Protein AF-A0A1G2XFY4-F1 (afdb_monomer)

Foldseek 3Di:
DFQKWKWKFKPPPFTKIKTWGGPPDPPIAIWIDHPVDGGPDDDFPDFDDDPDTDTHDDCVVVVADAQGKIWIKMFIAGPRDGPDIPPPPGTDIDGHHDPCNVVVVPPD

Solvent-accessible surface area (backbone atoms only — not comparable to full-atom values): 6360 Å² total; per-residue (Å²): 120,66,66,33,27,47,36,39,41,30,66,32,89,50,63,38,34,41,36,45,42,36,72,65,44,82,78,75,48,50,36,45,38,39,95,92,42,80,48,85,65,64,85,53,85,44,78,48,81,75,98,56,80,46,81,42,76,58,53,66,80,74,74,48,53,66,74,41,60,35,33,30,35,38,32,38,31,42,90,87,40,76,79,44,56,42,48,82,90,60,61,48,73,50,61,38,67,53,97,57,41,66,63,64,69,68,71,114

pLDDT: mean 84.5, std 12.78, range [52.03, 97.69]

Mean predicted aligned error: 6.51 Å

Sequence (108 aa):
MEKGKLVITFIQPQELQIHTSAFADKPLKFTIKNKDYKYEGKDFYSISFGKIMELSCAFAGLYFFTGIDVEFFIELVKDTETIQRMPLRTVFCFSVPSKDFERMMWQV

Structure (mmCIF, N/CA/C/O backbone):
data_AF-A0A1G2XFY4-F1
#
_entry.id   AF-A0A1G2XFY4-F1
#
loop_
_atom_site.group_PDB
_atom_site.id
_atom_site.type_symbol
_atom_site.label_atom_id
_atom_site.label_alt_id
_atom_site.label_comp_id
_atom_site.label_asym_id
_atom_site.label_entity_id
_atom_site.label_seq_id
_atom_site.pdbx_PDB_ins_code
_atom_site.Cartn_x
_atom_site.Cartn_y
_atom_sit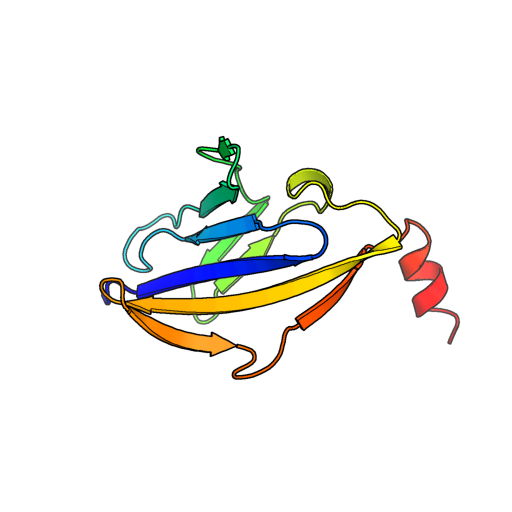e.Cartn_z
_atom_site.occupancy
_atom_site.B_iso_or_equiv
_atom_site.auth_seq_id
_atom_site.auth_comp_id
_atom_site.auth_asym_id
_atom_site.auth_atom_id
_atom_site.pdbx_PDB_model_num
ATOM 1 N N . MET A 1 1 ? -18.950 5.857 16.062 1.00 52.66 1 MET A N 1
ATOM 2 C CA . MET A 1 1 ? -18.253 5.428 14.830 1.00 52.66 1 MET A CA 1
ATOM 3 C C . MET A 1 1 ? -17.114 4.518 15.237 1.00 52.66 1 MET A C 1
ATOM 5 O O . MET A 1 1 ? -16.459 4.815 16.229 1.00 52.66 1 MET A O 1
ATOM 9 N N . GLU A 1 2 ? -16.948 3.386 14.561 1.00 62.44 2 GLU A N 1
ATOM 10 C CA . GLU A 1 2 ? -15.930 2.392 14.916 1.00 62.44 2 GLU A CA 1
ATOM 11 C C . GLU A 1 2 ? -14.517 2.990 14.854 1.00 62.44 2 GLU A C 1
ATOM 13 O O . GLU A 1 2 ? -14.195 3.735 13.928 1.00 62.44 2 GLU A O 1
ATOM 18 N N . LYS A 1 3 ? -13.658 2.637 15.819 1.00 78.25 3 LYS A N 1
ATOM 19 C CA . LYS A 1 3 ? -12.224 2.980 15.833 1.00 78.25 3 LYS A CA 1
ATOM 20 C C . LYS A 1 3 ? -11.426 2.090 14.867 1.00 78.25 3 LYS A C 1
ATOM 22 O O . LYS A 1 3 ? -10.394 1.527 15.221 1.00 78.25 3 LYS A O 1
ATOM 27 N N . GLY A 1 4 ? -11.955 1.914 13.660 1.00 89.19 4 GLY A N 1
ATOM 28 C CA . GLY A 1 4 ? -11.278 1.225 12.570 1.00 89.19 4 GLY A CA 1
ATOM 29 C C . GLY A 1 4 ? -10.313 2.165 11.855 1.00 89.19 4 GLY A C 1
ATOM 30 O O . GLY A 1 4 ? -10.556 3.372 11.791 1.00 89.19 4 GLY A O 1
ATOM 31 N N . LYS A 1 5 ? -9.232 1.617 11.313 1.00 91.94 5 LYS A N 1
ATOM 32 C CA . LYS A 1 5 ? -8.299 2.306 10.415 1.00 91.94 5 LYS A CA 1
ATOM 33 C C . LYS A 1 5 ? -7.787 1.339 9.356 1.00 91.94 5 LYS A C 1
ATOM 35 O O . LYS A 1 5 ? -7.827 0.125 9.563 1.00 91.94 5 LYS A O 1
ATOM 40 N N . LEU A 1 6 ? -7.257 1.870 8.261 1.00 93.62 6 LEU A N 1
ATOM 41 C CA . LEU A 1 6 ? -6.552 1.068 7.266 1.00 93.62 6 LEU A CA 1
ATOM 42 C C . LEU A 1 6 ? -5.043 1.199 7.438 1.00 93.62 6 LEU A C 1
ATOM 44 O O . LEU A 1 6 ? -4.513 2.252 7.810 1.00 93.62 6 LEU A O 1
ATOM 48 N N . VAL A 1 7 ? -4.357 0.103 7.153 1.00 94.62 7 VAL A N 1
ATOM 49 C CA . VAL A 1 7 ? -2.906 0.050 7.037 1.00 94.62 7 VAL A CA 1
ATOM 50 C C . VAL A 1 7 ? -2.578 -0.581 5.694 1.00 94.62 7 VAL A C 1
ATOM 52 O O . VAL A 1 7 ? -3.021 -1.686 5.404 1.00 94.62 7 VAL A O 1
ATOM 55 N N . ILE A 1 8 ? -1.834 0.130 4.854 1.00 95.38 8 ILE A N 1
ATOM 56 C CA . ILE A 1 8 ? -1.303 -0.409 3.600 1.00 95.38 8 ILE A CA 1
ATOM 57 C C . ILE A 1 8 ? 0.159 -0.738 3.854 1.00 9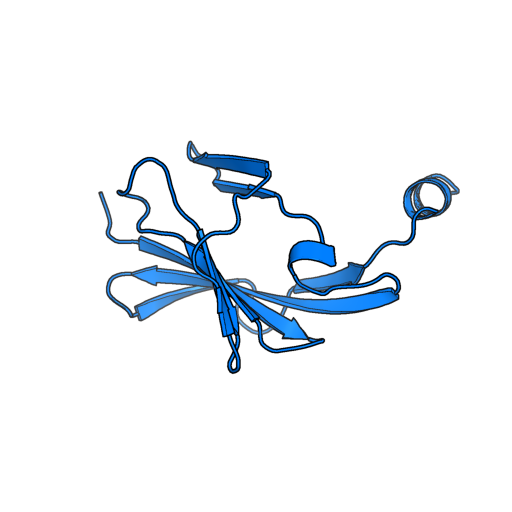5.38 8 ILE A C 1
ATOM 59 O O . ILE A 1 8 ? 0.926 0.163 4.189 1.00 95.38 8 ILE A O 1
ATOM 63 N N . THR A 1 9 ? 0.535 -2.000 3.695 1.00 95.75 9 THR A N 1
ATOM 64 C CA . THR A 1 9 ? 1.901 -2.476 3.922 1.00 95.75 9 THR A CA 1
ATOM 65 C C . THR A 1 9 ? 2.514 -2.890 2.598 1.00 95.75 9 THR A C 1
ATOM 67 O O . THR A 1 9 ? 2.065 -3.852 1.976 1.00 95.75 9 THR A O 1
ATOM 70 N N . PHE A 1 10 ? 3.554 -2.172 2.192 1.00 95.38 10 PHE A N 1
ATOM 71 C CA . PHE A 1 10 ? 4.433 -2.525 1.087 1.00 95.38 10 PHE A CA 1
ATOM 72 C C . PHE A 1 10 ? 5.570 -3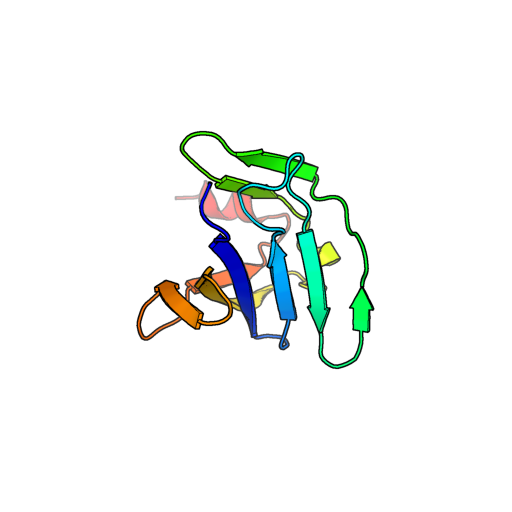.392 1.625 1.00 95.38 10 PHE A C 1
ATOM 74 O O . PHE A 1 10 ? 6.150 -3.069 2.664 1.00 95.38 10 PHE A O 1
ATOM 81 N N . ILE A 1 11 ? 5.867 -4.490 0.935 1.00 95.00 11 ILE A N 1
ATOM 82 C CA . ILE A 1 11 ? 6.934 -5.436 1.301 1.00 95.00 11 ILE A CA 1
ATOM 83 C C . ILE A 1 11 ? 8.085 -5.450 0.288 1.00 95.00 11 ILE A C 1
ATOM 85 O O . ILE A 1 11 ? 9.193 -5.846 0.638 1.00 95.00 11 ILE A O 1
ATOM 89 N N . GLN A 1 12 ? 7.833 -4.994 -0.942 1.00 92.88 12 GLN A N 1
ATOM 90 C CA . GLN A 1 12 ? 8.823 -4.796 -2.004 1.00 92.88 12 GLN A CA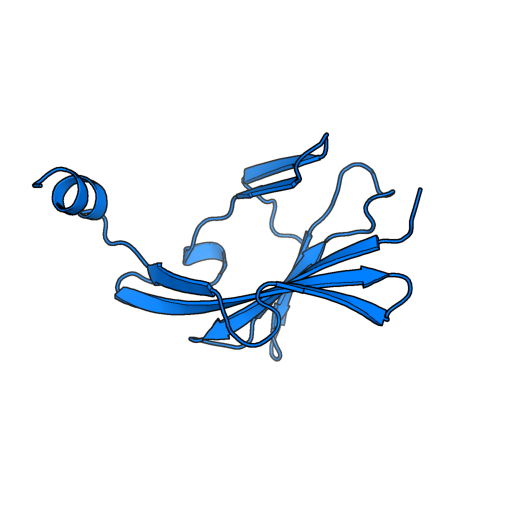 1
ATOM 91 C C . GLN A 1 12 ? 8.598 -3.417 -2.642 1.00 92.88 12 GLN A C 1
ATOM 93 O O . GLN A 1 12 ? 7.440 -3.012 -2.791 1.00 92.88 12 GLN A O 1
ATOM 98 N N . PRO A 1 13 ? 9.661 -2.675 -3.003 1.00 90.38 13 PRO A N 1
ATOM 99 C CA . PRO A 1 13 ? 11.089 -3.007 -2.860 1.00 90.38 13 PRO A CA 1
ATOM 100 C C . PRO A 1 13 ? 11.637 -2.821 -1.432 1.00 90.38 13 PRO A C 1
ATOM 102 O O . PRO A 1 13 ? 12.769 -3.193 -1.141 1.00 90.38 13 PRO A O 1
ATOM 105 N N . GLN A 1 14 ? 10.861 -2.198 -0.547 1.00 88.69 14 GLN A N 1
ATOM 106 C CA . GLN A 1 14 ? 11.241 -1.924 0.834 1.00 88.69 14 GLN A CA 1
ATOM 107 C C . GLN A 1 14 ? 10.010 -1.975 1.735 1.00 88.69 14 GLN A C 1
ATOM 109 O O . GLN A 1 14 ? 8.892 -1.720 1.282 1.00 88.69 14 GLN A O 1
ATOM 114 N N . GLU A 1 15 ? 10.224 -2.262 3.017 1.00 91.38 15 GLU A N 1
ATOM 115 C CA . GLU A 1 15 ? 9.145 -2.274 3.998 1.00 91.38 15 GLU A CA 1
ATOM 116 C C . GLU A 1 15 ? 8.677 -0.841 4.287 1.00 91.38 15 GLU A C 1
ATOM 118 O O . GLU A 1 15 ? 9.408 -0.023 4.845 1.00 91.38 15 GLU A O 1
ATOM 123 N N . LEU A 1 16 ? 7.444 -0.532 3.896 1.00 91.69 16 LEU A N 1
ATOM 124 C CA . LEU A 1 16 ? 6.828 0.780 4.074 1.00 91.69 16 LEU A CA 1
ATOM 125 C C . LEU A 1 16 ? 5.371 0.586 4.474 1.00 91.69 16 LEU A C 1
ATOM 127 O O . LEU A 1 16 ? 4.673 -0.250 3.907 1.00 91.69 16 LEU A O 1
ATOM 131 N N . GLN A 1 17 ? 4.880 1.387 5.411 1.00 93.50 17 GLN A N 1
ATOM 132 C CA . GLN A 1 17 ? 3.487 1.340 5.833 1.00 93.50 17 GLN A CA 1
ATOM 133 C C . GLN A 1 17 ? 2.821 2.702 5.720 1.00 93.50 17 GLN A C 1
ATOM 135 O O . GLN A 1 17 ? 3.334 3.698 6.226 1.00 93.50 17 GLN A O 1
ATOM 140 N N . ILE A 1 18 ? 1.628 2.732 5.139 1.00 92.19 18 ILE A N 1
ATOM 141 C CA . ILE A 1 18 ? 0.730 3.883 5.184 1.00 92.19 18 ILE A CA 1
ATOM 142 C C . IL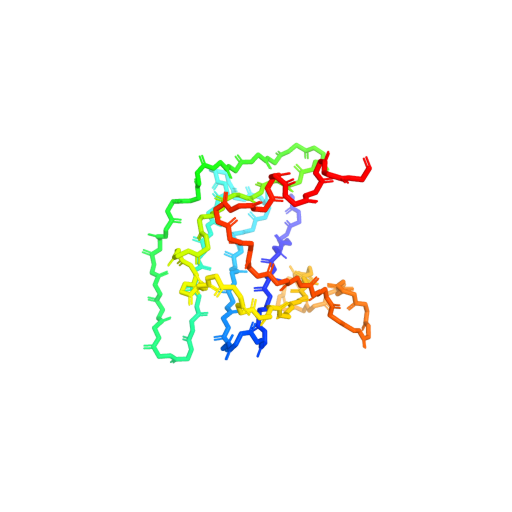E A 1 18 ? -0.355 3.581 6.212 1.00 92.19 18 ILE A C 1
ATOM 144 O O . ILE A 1 18 ? -1.097 2.617 6.064 1.00 92.19 18 ILE A O 1
ATOM 148 N N . HIS A 1 19 ? -0.464 4.412 7.243 1.00 91.62 19 HIS A N 1
ATOM 149 C CA . HIS A 1 19 ? -1.486 4.306 8.285 1.00 91.62 19 HIS A CA 1
ATOM 150 C C . HIS A 1 19 ? -2.498 5.425 8.119 1.00 91.62 19 HIS A C 1
ATOM 152 O O . HIS A 1 19 ? -2.098 6.589 8.062 1.00 91.62 19 HIS A O 1
ATOM 158 N N . THR A 1 20 ? -3.785 5.098 8.139 1.00 89.81 20 THR A N 1
ATOM 159 C CA . THR A 1 20 ? -4.844 6.106 8.273 1.00 89.81 20 THR A CA 1
ATOM 160 C C . THR A 1 20 ? -5.068 6.454 9.747 1.00 89.81 20 THR A C 1
ATOM 162 O O . THR A 1 20 ? -4.811 5.641 10.643 1.00 89.81 20 THR A O 1
ATOM 165 N N . SER A 1 21 ? -5.592 7.649 10.018 1.00 88.44 21 SER A N 1
ATOM 166 C CA . SER A 1 21 ? -6.285 7.950 11.274 1.00 88.44 21 SER A CA 1
ATOM 167 C C . SER A 1 21 ? -7.519 7.055 11.421 1.00 88.44 21 SER A C 1
ATOM 169 O O . SER A 1 21 ? -7.876 6.316 10.492 1.00 88.44 21 SER A O 1
ATOM 171 N N . ALA A 1 22 ? -8.187 7.101 12.575 1.00 88.62 22 ALA A N 1
ATOM 172 C CA . ALA A 1 22 ? -9.430 6.359 12.719 1.00 88.62 22 ALA A CA 1
ATOM 173 C C . ALA A 1 22 ? -10.475 6.903 11.734 1.00 88.62 22 ALA A C 1
ATOM 175 O O . ALA A 1 22 ? -10.509 8.100 11.453 1.00 88.62 22 ALA A O 1
ATOM 176 N N . PHE A 1 23 ? -11.368 6.047 11.241 1.00 86.00 23 PHE A N 1
ATOM 177 C CA . PHE A 1 23 ? -12.449 6.448 10.332 1.00 86.00 23 PHE A CA 1
ATOM 178 C C . PHE A 1 23 ? -13.415 7.480 10.926 1.00 86.00 23 PHE A C 1
ATOM 180 O O . PHE A 1 23 ? -14.103 8.190 10.190 1.00 86.00 23 PHE A O 1
ATOM 187 N N . ALA A 1 24 ? -13.469 7.548 12.257 1.00 84.25 24 ALA A N 1
ATOM 188 C CA . ALA A 1 24 ? -14.207 8.560 12.999 1.00 84.25 24 ALA A CA 1
ATOM 189 C C . ALA A 1 24 ? -13.525 9.942 12.971 1.00 84.25 24 ALA A C 1
ATOM 191 O O . ALA A 1 24 ? -14.204 10.950 13.161 1.00 84.25 24 ALA A O 1
ATOM 192 N N . ASP A 1 25 ? -12.213 10.001 12.724 1.00 83.25 25 ASP A N 1
ATOM 193 C CA . ASP A 1 25 ? -11.445 11.243 12.708 1.00 83.25 25 ASP A CA 1
ATOM 194 C C . ASP A 1 25 ? -11.678 11.967 11.375 1.00 83.25 25 ASP A C 1
ATOM 196 O O . ASP A 1 25 ? -11.406 11.438 10.293 1.00 83.25 25 ASP A O 1
ATOM 200 N N . LYS A 1 26 ? -12.208 13.191 11.442 1.00 81.31 26 LYS A N 1
ATOM 201 C CA . LYS A 1 26 ? -12.487 14.032 10.272 1.00 81.31 26 LYS A CA 1
ATOM 202 C C . LYS A 1 26 ? -11.731 15.368 10.405 1.00 81.31 26 LYS A C 1
ATOM 204 O O . LYS A 1 26 ? -11.902 16.035 11.424 1.00 81.31 26 LYS A O 1
ATOM 209 N N . PRO A 1 27 ? -10.932 15.784 9.401 1.00 80.25 27 PRO A N 1
ATOM 210 C CA . PRO A 1 27 ? -10.596 15.041 8.184 1.00 80.25 27 PRO A CA 1
ATOM 211 C C . PRO A 1 27 ? -9.729 13.810 8.488 1.00 80.25 27 PRO A C 1
ATOM 213 O O . PRO A 1 27 ? -8.994 13.789 9.476 1.00 80.25 27 PRO A O 1
ATOM 216 N N . LEU A 1 28 ? -9.809 12.799 7.618 1.00 82.44 28 LEU A N 1
ATOM 217 C CA . LEU A 1 28 ? -8.904 11.655 7.688 1.00 82.44 28 LEU A CA 1
ATOM 218 C C . LEU A 1 28 ? -7.467 12.126 7.463 1.00 82.44 28 LEU A C 1
ATOM 220 O O . LEU A 1 28 ? -7.201 12.927 6.568 1.00 82.44 28 LEU A O 1
ATOM 224 N N . LYS A 1 29 ? -6.544 11.594 8.258 1.00 84.00 29 LYS A N 1
ATOM 225 C CA . LYS A 1 29 ? -5.107 11.848 8.139 1.00 84.00 29 LYS A CA 1
ATOM 226 C C . LYS A 1 29 ? -4.388 10.562 7.790 1.00 84.00 29 LYS A C 1
ATOM 228 O O . LYS A 1 29 ? -4.859 9.476 8.115 1.00 84.00 29 LYS A O 1
ATOM 233 N N . PHE A 1 30 ? -3.224 10.687 7.172 1.00 84.56 30 PHE A N 1
ATOM 234 C CA . PHE A 1 30 ? -2.401 9.546 6.811 1.00 84.56 30 PHE A CA 1
ATOM 235 C C . PHE A 1 30 ? -0.960 9.797 7.238 1.00 84.56 30 PHE A C 1
ATOM 237 O O . PHE A 1 30 ? -0.472 10.926 7.220 1.00 84.56 30 PHE A O 1
ATOM 244 N N . THR A 1 31 ? -0.280 8.734 7.644 1.00 86.19 31 THR A N 1
ATOM 245 C CA . THR A 1 31 ? 1.126 8.781 8.050 1.00 86.19 31 THR A CA 1
ATOM 246 C C . THR A 1 31 ? 1.885 7.664 7.367 1.00 86.19 31 THR A C 1
ATOM 248 O O . THR A 1 31 ? 1.369 6.556 7.235 1.00 86.19 31 THR A O 1
ATOM 251 N N . ILE A 1 32 ? 3.105 7.963 6.933 1.00 87.12 32 ILE A N 1
ATOM 252 C CA . ILE A 1 32 ? 3.985 6.989 6.298 1.00 87.12 32 ILE A CA 1
ATOM 253 C C . ILE A 1 32 ? 5.053 6.600 7.318 1.00 87.12 32 ILE A C 1
ATOM 255 O O . ILE A 1 32 ? 5.695 7.460 7.924 1.00 87.12 32 ILE A O 1
ATOM 259 N N . LYS A 1 33 ? 5.228 5.300 7.526 1.00 87.50 33 LYS A N 1
ATOM 260 C CA . LYS A 1 33 ? 6.219 4.732 8.437 1.00 87.50 33 LYS A CA 1
ATOM 261 C C . LYS A 1 33 ? 7.141 3.789 7.676 1.00 87.50 33 LYS A C 1
ATOM 263 O O . LYS A 1 33 ? 6.667 2.943 6.926 1.00 87.50 33 LYS A O 1
ATOM 268 N N . ASN A 1 34 ? 8.438 3.921 7.911 1.00 82.81 34 ASN A N 1
ATOM 269 C CA . ASN A 1 34 ? 9.480 2.965 7.540 1.00 82.81 34 ASN A CA 1
ATOM 270 C C . ASN A 1 34 ? 10.331 2.682 8.801 1.00 82.81 34 ASN A C 1
ATOM 272 O O . ASN A 1 34 ? 10.272 3.462 9.756 1.00 82.81 34 ASN A O 1
ATOM 276 N N . LYS A 1 35 ? 11.116 1.599 8.820 1.00 72.69 35 LYS A N 1
ATOM 277 C CA . LYS A 1 35 ? 12.058 1.246 9.899 1.00 72.69 35 LYS A CA 1
ATOM 278 C C . LYS A 1 35 ? 13.001 2.395 10.262 1.00 72.69 35 LYS A C 1
ATOM 280 O O . LYS A 1 35 ? 13.250 2.610 11.443 1.00 72.69 35 LYS A O 1
ATOM 285 N N . ASP A 1 36 ? 13.442 3.160 9.267 1.00 67.12 36 ASP A N 1
ATOM 286 C CA . ASP A 1 36 ? 14.443 4.218 9.456 1.00 67.12 36 ASP A CA 1
ATOM 287 C C . ASP A 1 36 ? 13.836 5.619 9.639 1.00 67.12 36 ASP A C 1
ATOM 289 O O . ASP A 1 36 ? 14.502 6.533 10.123 1.00 67.12 36 ASP A O 1
ATOM 293 N N . TYR A 1 37 ? 12.561 5.810 9.275 1.00 60.91 37 TYR A N 1
ATOM 294 C CA . TYR A 1 37 ? 11.910 7.122 9.279 1.00 60.91 37 TYR A CA 1
ATOM 295 C C . TYR A 1 37 ? 10.425 7.024 9.640 1.00 60.91 37 TYR A C 1
ATOM 297 O O . TYR A 1 37 ? 9.621 6.406 8.937 1.00 60.91 37 TYR A O 1
ATOM 305 N N . LYS A 1 38 ? 10.026 7.731 10.701 1.00 59.56 38 LYS A N 1
ATOM 306 C CA . LYS A 1 38 ? 8.624 8.080 10.954 1.00 59.56 38 LYS A CA 1
ATOM 307 C C . LYS A 1 38 ? 8.374 9.454 10.332 1.00 59.56 38 LYS A C 1
ATOM 309 O O . LYS A 1 38 ? 8.692 10.471 10.940 1.00 59.56 38 LYS A O 1
ATOM 314 N N . TYR A 1 39 ? 7.858 9.485 9.105 1.00 59.69 39 TYR A N 1
ATOM 315 C CA . TYR A 1 39 ? 7.566 10.742 8.419 1.00 59.69 39 TYR A CA 1
ATOM 316 C C . TYR A 1 39 ? 6.159 11.216 8.807 1.00 59.69 39 TYR A C 1
ATOM 318 O O . TYR A 1 39 ? 5.147 10.623 8.419 1.00 59.69 39 TYR A O 1
ATOM 326 N N . GLU A 1 40 ? 6.087 12.265 9.627 1.00 52.03 40 GLU A N 1
ATOM 327 C CA . GLU A 1 40 ? 4.822 12.860 10.054 1.00 52.03 40 GLU A CA 1
ATOM 328 C C . GLU A 1 40 ? 4.313 13.834 8.985 1.00 52.03 40 GLU A C 1
ATOM 330 O O . GLU A 1 40 ? 4.781 14.959 8.875 1.00 52.03 40 GLU A O 1
ATOM 335 N N . GLY A 1 41 ? 3.338 13.372 8.195 1.00 54.25 41 GLY A N 1
ATOM 336 C CA . GLY A 1 41 ? 2.522 14.219 7.324 1.00 54.25 41 GLY A CA 1
ATOM 337 C C . GLY A 1 41 ? 3.083 14.409 5.918 1.00 54.25 41 GLY A C 1
ATOM 338 O O . GLY A 1 41 ? 3.743 15.400 5.627 1.00 54.25 41 GLY A O 1
ATOM 339 N N . LYS A 1 42 ? 2.748 13.488 5.007 1.00 55.22 42 LYS A N 1
ATOM 340 C CA . LYS A 1 42 ? 2.568 13.867 3.601 1.00 55.22 42 LYS A CA 1
ATOM 341 C C . LYS A 1 42 ? 1.089 14.095 3.368 1.00 55.22 42 LYS A C 1
ATOM 343 O O . LYS A 1 42 ? 0.278 13.225 3.689 1.00 55.22 42 LYS A O 1
ATOM 348 N N . ASP A 1 43 ? 0.772 15.234 2.775 1.00 54.69 43 ASP A N 1
ATOM 349 C CA . ASP A 1 43 ? -0.554 15.474 2.237 1.00 54.69 43 ASP A CA 1
ATOM 350 C C . ASP A 1 43 ? -0.731 14.571 1.016 1.00 54.69 43 ASP A C 1
ATOM 352 O O . ASP A 1 43 ? 0.019 14.640 0.038 1.00 54.69 43 ASP A O 1
ATOM 356 N N . PHE A 1 44 ? -1.694 13.659 1.101 1.00 63.50 44 PHE A N 1
ATOM 357 C CA . PHE A 1 44 ? -2.169 12.948 -0.076 1.00 63.50 44 PHE A CA 1
ATOM 358 C C . PHE A 1 44 ? -2.917 13.946 -0.954 1.00 63.50 44 PHE A C 1
ATOM 360 O O . PHE A 1 44 ? -3.641 14.801 -0.444 1.00 63.50 44 PHE A O 1
ATOM 367 N N . TYR A 1 45 ? -2.749 13.835 -2.273 1.00 57.94 45 TYR A N 1
ATOM 368 C CA . TYR A 1 45 ? -3.324 14.793 -3.222 1.00 57.94 45 TYR A CA 1
ATOM 369 C C . TYR A 1 45 ? -4.852 14.856 -3.124 1.00 57.94 45 TYR A C 1
ATOM 371 O O . TYR A 1 45 ? -5.447 15.910 -3.334 1.00 57.94 45 TYR A O 1
ATOM 379 N N . SER A 1 46 ? -5.485 13.732 -2.784 1.00 59.31 46 SER A N 1
ATOM 380 C CA . SER A 1 46 ? -6.910 13.654 -2.496 1.00 59.31 46 SER A CA 1
ATOM 381 C C . SER A 1 46 ? -7.203 12.538 -1.493 1.00 59.31 46 SER A C 1
ATOM 383 O O . SER A 1 46 ? -6.602 11.460 -1.536 1.00 59.31 46 SER A O 1
ATOM 385 N N . ILE A 1 47 ? -8.133 12.824 -0.579 1.00 60.09 47 ILE A N 1
ATOM 386 C CA . ILE A 1 47 ? -8.717 11.868 0.361 1.00 60.09 47 ILE A CA 1
ATOM 387 C C . ILE A 1 47 ? -10.231 12.092 0.348 1.00 60.09 47 ILE A C 1
ATOM 389 O O . ILE A 1 47 ? -10.703 13.160 0.740 1.00 60.09 47 ILE A O 1
ATOM 393 N N . SER A 1 48 ? -10.994 11.080 -0.064 1.00 60.50 48 SER A N 1
ATOM 394 C CA . SER A 1 48 ? -12.459 11.068 0.026 1.00 60.50 48 SER A CA 1
ATOM 395 C C . SER A 1 48 ? -12.905 9.877 0.864 1.00 60.50 48 SER A C 1
ATOM 397 O O . SER A 1 48 ?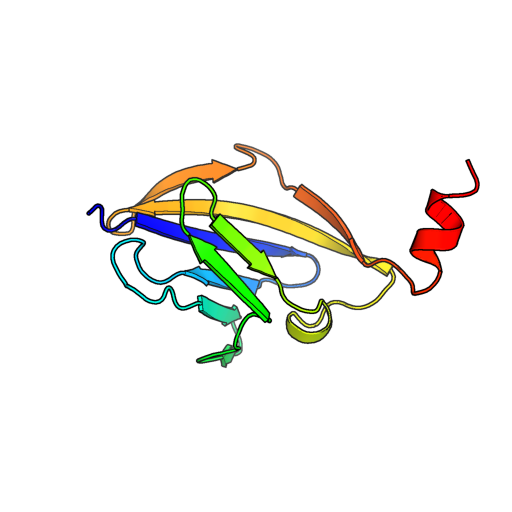 -12.382 8.775 0.712 1.00 60.50 48 SER A O 1
ATOM 399 N N . PHE A 1 49 ? -13.845 10.098 1.785 1.00 65.19 49 PHE A N 1
ATOM 400 C CA . PHE A 1 49 ? -14.406 9.037 2.622 1.00 65.19 49 PHE A CA 1
ATOM 401 C C . PHE A 1 49 ? -15.920 9.198 2.739 1.00 65.19 49 PHE A C 1
ATOM 403 O O . PHE A 1 49 ? -16.420 9.873 3.651 1.00 65.19 49 PHE A O 1
ATOM 410 N N . GLY A 1 50 ? -16.607 8.594 1.764 1.00 67.50 50 GLY A N 1
ATOM 411 C CA . GLY A 1 50 ? -18.056 8.392 1.706 1.00 67.50 50 GLY A CA 1
ATOM 412 C C . GLY A 1 50 ? -18.388 6.904 1.859 1.00 67.50 50 GLY A C 1
ATOM 413 O O . GLY A 1 50 ? -18.135 6.323 2.907 1.00 67.50 50 GLY A O 1
ATOM 414 N N . LYS A 1 51 ? -18.923 6.267 0.807 1.00 71.75 51 LYS A N 1
ATOM 415 C CA . LYS A 1 51 ? -19.049 4.792 0.749 1.00 71.75 51 LYS A CA 1
ATOM 416 C C . LYS A 1 51 ? -17.728 4.087 0.418 1.00 71.75 51 LYS A C 1
ATOM 418 O O . LYS A 1 51 ? -17.567 2.917 0.739 1.00 71.75 51 LYS A O 1
ATOM 423 N N . ILE A 1 52 ? -16.815 4.794 -0.245 1.00 79.44 52 ILE A N 1
ATOM 424 C CA . ILE A 1 52 ? -15.513 4.302 -0.696 1.00 79.44 52 ILE A CA 1
ATOM 425 C C . ILE A 1 52 ? -14.450 5.224 -0.098 1.00 79.44 52 ILE A C 1
ATOM 427 O O . ILE A 1 52 ? -14.679 6.432 0.025 1.00 79.44 52 ILE A O 1
ATOM 431 N N . MET A 1 53 ? -13.325 4.639 0.316 1.00 80.12 53 MET A N 1
ATOM 432 C CA . MET A 1 53 ? -12.129 5.393 0.673 1.00 80.12 53 MET A CA 1
ATOM 433 C C . MET A 1 53 ? -11.220 5.490 -0.547 1.00 80.12 53 MET A C 1
ATOM 435 O O . MET A 1 53 ? -10.838 4.465 -1.107 1.00 80.12 53 MET A O 1
ATOM 439 N N . GLU A 1 54 ? -10.843 6.709 -0.912 1.00 83.44 54 GLU A N 1
ATOM 440 C CA . GLU A 1 54 ? -9.907 6.973 -2.006 1.00 83.44 54 GLU A CA 1
ATOM 441 C C . GLU A 1 54 ? -8.656 7.666 -1.472 1.00 83.44 54 GLU A C 1
ATOM 443 O O . GLU A 1 54 ? -8.749 8.567 -0.634 1.00 83.44 54 GLU A O 1
ATOM 448 N N . LEU A 1 55 ? -7.494 7.22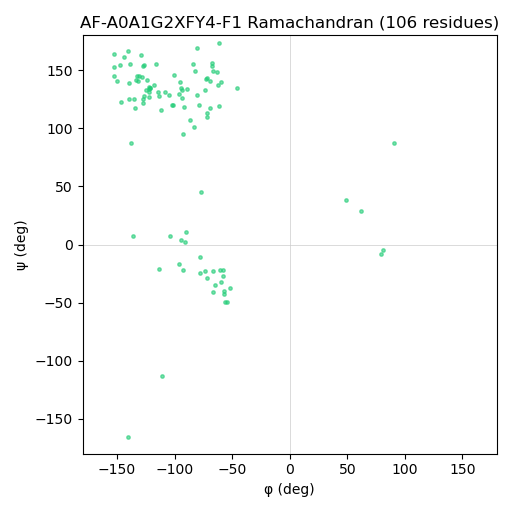6 -1.957 1.00 83.06 55 LEU A N 1
ATOM 449 C CA . LEU A 1 55 ? -6.183 7.713 -1.548 1.00 83.06 55 LEU A CA 1
ATOM 450 C C . LEU A 1 55 ? -5.276 7.840 -2.770 1.00 83.06 55 LEU A C 1
ATOM 452 O O . LEU A 1 55 ? -5.060 6.854 -3.473 1.00 83.06 55 LEU A O 1
ATOM 456 N N . SER A 1 56 ? -4.708 9.027 -2.984 1.00 84.69 56 SER A N 1
ATOM 457 C CA . SER A 1 56 ? -3.796 9.279 -4.107 1.00 84.69 56 SER A CA 1
ATOM 458 C C . SER A 1 56 ? -2.474 9.888 -3.648 1.00 84.69 56 SER A C 1
ATOM 460 O O . SER A 1 56 ? -2.448 10.944 -3.012 1.00 84.69 56 SER A O 1
ATOM 462 N N . CYS A 1 57 ? -1.359 9.256 -4.011 1.00 84.06 57 CYS A N 1
ATOM 463 C CA . CYS A 1 57 ? -0.007 9.783 -3.817 1.00 84.06 57 CYS A CA 1
ATOM 464 C C . CYS A 1 57 ? 0.870 9.503 -5.039 1.00 84.06 57 CYS A C 1
ATOM 466 O O . CYS A 1 57 ? 0.658 8.537 -5.766 1.00 84.06 57 CYS A O 1
ATOM 468 N N . ALA A 1 58 ? 1.901 10.322 -5.227 1.00 86.25 58 ALA A N 1
ATOM 469 C CA . ALA A 1 58 ? 2.909 10.082 -6.249 1.00 86.25 58 ALA A CA 1
ATOM 470 C C . ALA A 1 58 ? 3.818 8.916 -5.833 1.00 86.25 58 ALA A C 1
ATOM 472 O O . ALA A 1 58 ? 4.215 8.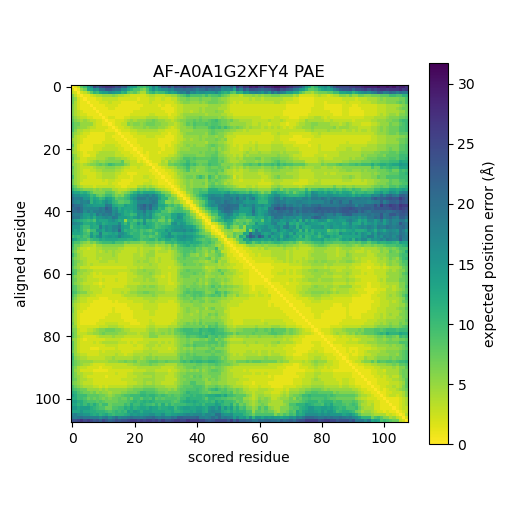833 -4.670 1.00 86.25 58 ALA A O 1
ATOM 473 N N . PHE A 1 59 ? 4.228 8.079 -6.790 1.00 89.94 59 PHE A N 1
ATOM 474 C CA . PHE A 1 59 ? 5.165 6.969 -6.557 1.00 89.94 59 PHE A CA 1
ATOM 475 C C . PHE A 1 59 ? 6.497 7.425 -5.956 1.00 89.94 59 PHE A C 1
ATOM 477 O O . PHE A 1 59 ? 6.961 6.850 -4.974 1.00 89.94 59 PHE A O 1
ATOM 484 N N . ALA A 1 60 ? 7.054 8.533 -6.456 1.00 85.75 60 ALA A N 1
ATOM 485 C CA . ALA A 1 60 ? 8.250 9.153 -5.882 1.00 85.75 60 ALA A CA 1
ATOM 486 C C . ALA A 1 60 ? 8.050 9.538 -4.405 1.00 85.75 60 ALA A C 1
ATOM 488 O O . ALA A 1 60 ? 8.993 9.557 -3.617 1.00 85.75 60 ALA A O 1
ATOM 489 N N . GLY A 1 61 ? 6.803 9.801 -4.001 1.00 82.50 61 GLY A N 1
ATOM 490 C CA . GLY A 1 61 ? 6.448 10.072 -2.619 1.00 82.50 61 GLY A CA 1
ATOM 491 C C . GLY A 1 61 ? 6.621 8.873 -1.680 1.00 82.50 61 GLY A C 1
ATOM 492 O O . GLY A 1 61 ? 6.800 9.094 -0.481 1.00 82.50 61 GLY A O 1
ATOM 493 N N . LEU A 1 62 ? 6.614 7.662 -2.238 1.00 86.88 62 LEU A N 1
ATOM 494 C CA . LEU A 1 62 ? 6.857 6.375 -1.584 1.00 86.88 62 LEU A CA 1
ATOM 495 C C . LEU A 1 62 ? 8.259 5.817 -1.890 1.00 86.88 62 LEU A C 1
ATOM 497 O O . LEU A 1 62 ? 8.565 4.694 -1.498 1.00 86.88 62 LEU A O 1
ATOM 501 N N . TYR A 1 63 ? 9.110 6.603 -2.562 1.00 87.38 63 TYR A N 1
ATOM 502 C CA . TYR A 1 63 ? 10.434 6.193 -3.044 1.00 87.38 63 TYR A CA 1
ATOM 503 C C . TYR A 1 63 ? 10.392 5.046 -4.063 1.00 87.38 63 TYR A C 1
ATOM 505 O O . TYR A 1 63 ? 11.330 4.260 -4.167 1.00 87.38 63 TYR A O 1
ATOM 513 N N . PHE A 1 64 ? 9.304 4.953 -4.829 1.00 91.50 64 PHE A N 1
ATOM 514 C CA . PHE A 1 64 ? 9.191 4.015 -5.939 1.00 91.50 64 PHE A CA 1
ATOM 515 C C . PHE A 1 64 ? 9.574 4.700 -7.253 1.00 91.50 64 PHE A C 1
ATOM 517 O O . PHE A 1 64 ? 9.202 5.850 -7.504 1.00 91.50 64 PHE A O 1
ATOM 524 N N . PHE A 1 65 ? 10.301 3.973 -8.099 1.00 92.25 65 PHE A N 1
ATOM 525 C CA . PHE A 1 65 ? 10.837 4.442 -9.375 1.00 92.25 65 PHE A CA 1
ATOM 526 C C . PHE A 1 65 ? 10.414 3.502 -10.500 1.00 92.25 65 PHE A C 1
ATOM 528 O O . PHE A 1 65 ? 10.143 2.329 -10.260 1.00 92.25 65 PHE A O 1
ATOM 535 N N . THR A 1 66 ? 10.359 4.023 -11.725 1.00 94.75 66 THR A N 1
ATOM 536 C CA . THR A 1 66 ? 9.967 3.282 -12.930 1.00 94.75 66 THR A CA 1
ATOM 537 C C . THR A 1 66 ? 10.642 1.916 -13.035 1.00 94.75 66 THR A C 1
ATOM 539 O O . THR A 1 66 ? 11.856 1.811 -12.870 1.00 94.75 66 THR A O 1
ATOM 542 N N . GLY A 1 67 ? 9.859 0.892 -13.376 1.00 91.94 67 GLY A N 1
ATOM 543 C CA . GLY A 1 67 ? 10.338 -0.475 -13.588 1.00 91.94 67 GLY A CA 1
ATOM 544 C C . GLY A 1 67 ? 10.537 -1.290 -12.310 1.00 91.94 67 GLY A C 1
ATOM 545 O O . GLY A 1 67 ? 10.839 -2.472 -12.406 1.00 91.94 67 GLY A O 1
ATOM 546 N N . ILE A 1 68 ? 10.358 -0.695 -11.127 1.00 94.62 68 ILE A N 1
ATOM 547 C CA . ILE A 1 68 ? 10.346 -1.444 -9.869 1.00 94.62 68 ILE A CA 1
ATOM 548 C C . ILE A 1 68 ? 9.038 -2.222 -9.752 1.00 94.62 68 ILE A C 1
ATOM 550 O O . ILE A 1 68 ? 7.962 -1.645 -9.914 1.00 94.62 68 ILE A O 1
ATOM 554 N N . ASP A 1 69 ? 9.143 -3.495 -9.387 1.00 96.00 69 ASP A N 1
ATOM 555 C CA . ASP A 1 69 ? 8.004 -4.291 -8.950 1.00 96.00 69 ASP A CA 1
ATOM 556 C C . ASP A 1 69 ? 7.684 -3.989 -7.487 1.00 96.00 69 ASP A C 1
ATOM 558 O O . ASP A 1 69 ? 8.546 -4.002 -6.604 1.00 96.00 69 ASP A O 1
ATOM 562 N N . VAL A 1 70 ? 6.419 -3.677 -7.242 1.00 96.62 70 VAL A N 1
ATOM 563 C CA . VAL A 1 70 ? 5.889 -3.308 -5.939 1.00 96.62 70 VAL A CA 1
ATOM 564 C C . VAL A 1 70 ? 4.918 -4.381 -5.500 1.00 96.62 70 VAL A C 1
ATOM 566 O O . VAL A 1 70 ? 3.994 -4.735 -6.231 1.00 96.62 70 VAL A O 1
ATOM 569 N N . GLU A 1 71 ? 5.092 -4.843 -4.269 1.00 97.69 71 GLU A N 1
ATOM 570 C CA . GLU A 1 71 ? 4.201 -5.805 -3.633 1.00 97.69 71 GLU A CA 1
ATOM 571 C C . GLU A 1 71 ? 3.639 -5.222 -2.346 1.00 97.69 71 GLU A C 1
ATOM 573 O O . GLU A 1 71 ? 4.384 -4.701 -1.508 1.00 97.69 71 GLU A O 1
ATOM 578 N N . PHE A 1 72 ? 2.323 -5.319 -2.171 1.00 97.25 72 PHE A N 1
ATOM 579 C CA . PHE A 1 72 ? 1.659 -4.771 -0.997 1.00 97.25 72 PHE A CA 1
ATOM 580 C C . PHE A 1 72 ? 0.370 -5.504 -0.629 1.00 97.25 72 PHE A C 1
ATOM 582 O O . PHE A 1 72 ? -0.224 -6.239 -1.416 1.00 97.25 72 PHE A O 1
ATOM 589 N N . PHE A 1 73 ? -0.092 -5.278 0.592 1.00 97.69 73 PHE A N 1
ATOM 590 C CA . PHE A 1 73 ? -1.398 -5.714 1.069 1.00 97.69 73 PHE A CA 1
ATOM 591 C C . PHE A 1 73 ? -2.022 -4.633 1.950 1.00 97.69 73 PHE A C 1
ATOM 593 O O . PHE A 1 73 ? -1.362 -3.680 2.367 1.00 97.69 73 PHE A O 1
ATOM 600 N N . ILE A 1 74 ? -3.314 -4.773 2.216 1.00 96.75 74 ILE A N 1
ATOM 601 C CA . ILE A 1 74 ? -4.110 -3.821 2.984 1.00 96.75 74 ILE A CA 1
ATOM 602 C C . ILE A 1 74 ? -4.714 -4.547 4.179 1.00 96.75 74 ILE A C 1
ATOM 604 O O . ILE A 1 74 ? -5.251 -5.643 4.036 1.00 96.75 74 ILE A O 1
ATOM 608 N N . GLU A 1 75 ? -4.664 -3.928 5.347 1.00 96.69 75 GLU A N 1
ATOM 609 C CA . GLU A 1 75 ? -5.251 -4.428 6.583 1.00 96.69 75 GLU A CA 1
ATOM 610 C C . GLU A 1 75 ? -6.262 -3.433 7.135 1.00 96.69 75 GLU A C 1
ATOM 612 O O . GLU A 1 75 ? -6.000 -2.232 7.214 1.00 96.69 75 GLU A O 1
ATOM 617 N N . LEU A 1 76 ? -7.413 -3.952 7.552 1.00 94.81 76 LEU A N 1
ATOM 618 C CA . LEU A 1 76 ? -8.365 -3.249 8.392 1.00 94.81 76 LEU A CA 1
ATOM 619 C C . LEU A 1 76 ? -8.042 -3.578 9.846 1.00 94.81 76 LEU A C 1
ATOM 621 O O . LEU A 1 76 ? -8.113 -4.736 10.260 1.00 94.81 76 LEU A O 1
ATOM 625 N N . VAL A 1 77 ? -7.702 -2.547 10.610 1.00 94.94 77 VAL A N 1
ATOM 626 C CA . VAL A 1 77 ? -7.293 -2.665 12.008 1.00 94.94 77 VAL A CA 1
ATOM 627 C C . VAL A 1 77 ? -8.342 -2.006 12.893 1.00 94.94 77 VAL A C 1
ATOM 629 O O . VAL A 1 77 ? -8.683 -0.841 12.677 1.00 94.94 77 VAL A O 1
ATOM 632 N N . LYS A 1 78 ? -8.828 -2.722 13.907 1.00 92.31 78 LYS A N 1
ATOM 633 C CA . LYS A 1 78 ? -9.769 -2.228 14.920 1.00 92.31 78 LYS A CA 1
ATOM 634 C C . LYS A 1 78 ? -9.188 -2.507 16.298 1.00 92.3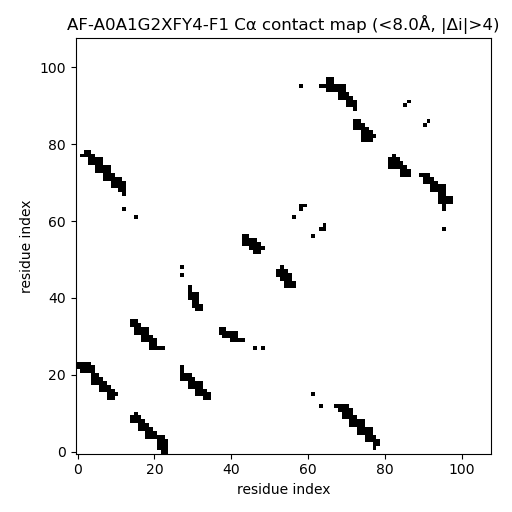1 78 LYS A C 1
ATOM 636 O O . LYS A 1 78 ? -8.772 -3.623 16.562 1.00 92.31 78 LYS A O 1
ATOM 641 N N . ASP A 1 79 ? -9.111 -1.482 17.146 1.00 86.75 79 ASP A N 1
ATOM 642 C CA . ASP A 1 79 ? -8.611 -1.611 18.524 1.00 86.75 79 ASP A CA 1
ATOM 643 C C . ASP A 1 79 ? -7.267 -2.373 18.631 1.00 86.75 79 ASP A C 1
ATOM 645 O O . ASP A 1 79 ? -7.034 -3.111 19.577 1.00 86.75 79 ASP A O 1
ATOM 649 N N . THR A 1 80 ? -6.367 -2.143 17.662 1.00 85.75 80 THR A N 1
ATOM 650 C CA . THR A 1 80 ? -5.038 -2.777 17.457 1.00 85.75 80 THR A CA 1
ATOM 651 C C . THR A 1 80 ? -5.005 -4.159 16.808 1.00 85.75 80 THR A C 1
ATOM 653 O O . THR A 1 80 ? -3.932 -4.587 16.387 1.00 85.75 80 THR A O 1
ATOM 656 N N . GLU A 1 81 ? -6.148 -4.801 16.608 1.00 93.12 81 GLU A N 1
ATOM 657 C CA . GLU A 1 81 ? -6.228 -6.106 15.958 1.00 93.12 81 GLU A CA 1
ATOM 658 C C . GLU A 1 81 ? -6.516 -5.964 14.462 1.00 93.12 81 GLU A C 1
ATOM 660 O O . GLU A 1 81 ? -7.398 -5.203 14.050 1.00 93.12 81 GLU A O 1
ATOM 665 N N . THR A 1 82 ? -5.791 -6.717 13.631 1.00 94.81 82 THR A N 1
ATOM 666 C CA . THR A 1 82 ? -6.145 -6.878 12.217 1.00 94.81 82 THR A CA 1
ATOM 667 C C . THR A 1 82 ? -7.389 -7.756 12.127 1.00 94.81 82 THR A C 1
ATOM 669 O O . THR A 1 82 ? -7.326 -8.959 12.369 1.00 94.81 82 THR A O 1
ATOM 672 N N . ILE A 1 83 ? -8.517 -7.162 11.745 1.00 96.19 83 ILE A N 1
ATOM 673 C CA . ILE A 1 83 ? -9.794 -7.875 11.589 1.00 96.19 83 ILE A CA 1
ATOM 674 C C . ILE A 1 83 ? -10.015 -8.371 10.158 1.00 96.19 83 ILE A C 1
ATOM 676 O O . ILE A 1 83 ? -10.783 -9.303 9.932 1.00 96.19 83 ILE A O 1
ATOM 680 N N . GLN A 1 84 ? -9.335 -7.768 9.182 1.00 95.75 84 GLN A N 1
ATOM 681 C CA . GLN A 1 84 ? -9.365 -8.208 7.792 1.00 95.75 84 GLN A CA 1
ATOM 682 C C . GLN A 1 84 ? -8.067 -7.828 7.088 1.00 95.75 84 GLN A C 1
ATOM 684 O O . GLN A 1 84 ? -7.513 -6.759 7.326 1.00 95.75 84 GLN A O 1
ATOM 689 N N . ARG A 1 85 ? -7.626 -8.684 6.166 1.00 96.75 85 ARG A N 1
ATOM 690 C CA . ARG A 1 85 ? -6.501 -8.431 5.267 1.00 96.75 85 ARG A CA 1
ATOM 691 C C . ARG A 1 85 ? -6.915 -8.687 3.822 1.00 96.75 85 ARG A C 1
ATOM 693 O O . ARG A 1 85 ? -7.668 -9.621 3.554 1.00 96.75 85 ARG A O 1
ATOM 700 N N . MET A 1 86 ? -6.402 -7.889 2.895 1.00 96.75 86 MET A N 1
ATOM 701 C CA . MET A 1 86 ? -6.591 -8.073 1.463 1.00 96.75 86 MET A CA 1
ATOM 702 C C . MET A 1 86 ? -5.265 -7.890 0.703 1.00 96.75 86 MET A C 1
ATOM 704 O O . MET A 1 86 ? -4.648 -6.833 0.832 1.00 96.75 86 MET A O 1
ATOM 708 N N . PRO A 1 87 ? -4.839 -8.870 -0.114 1.00 96.25 87 PRO A N 1
ATOM 709 C CA . PRO A 1 87 ? -5.392 -10.220 -0.235 1.00 96.25 87 PRO A CA 1
ATOM 710 C C . PRO A 1 87 ? -5.155 -11.062 1.027 1.00 96.25 87 PRO A C 1
ATOM 712 O O . PRO A 1 87 ? -4.223 -10.814 1.790 1.00 96.25 87 PRO A O 1
ATOM 715 N N . LEU A 1 88 ? -5.983 -12.089 1.248 1.00 94.38 88 LEU A N 1
ATOM 716 C CA . LEU A 1 88 ? -5.958 -12.865 2.497 1.00 94.38 88 LEU A CA 1
ATOM 717 C C . LEU A 1 88 ? -4.648 -13.655 2.703 1.00 94.38 88 LEU A C 1
ATOM 719 O O . LEU A 1 88 ? -4.213 -13.844 3.834 1.00 94.38 88 LEU A O 1
ATOM 723 N N . ARG A 1 89 ? -4.046 -14.158 1.615 1.00 92.50 89 ARG A N 1
ATOM 724 C CA . ARG A 1 89 ? -2.869 -15.057 1.642 1.00 92.50 89 ARG A CA 1
ATOM 725 C C . ARG A 1 89 ? -1.794 -14.705 0.610 1.00 92.50 89 ARG A C 1
ATOM 727 O O . ARG A 1 89 ? -0.859 -15.471 0.417 1.00 92.50 89 ARG A O 1
ATOM 734 N N . THR A 1 90 ? -1.949 -13.579 -0.075 1.00 95.88 90 THR A N 1
ATOM 735 C CA . THR A 1 90 ? -1.041 -13.116 -1.129 1.00 95.88 90 THR A CA 1
ATOM 736 C C . THR A 1 90 ? -0.858 -11.603 -1.007 1.00 95.88 90 THR A C 1
ATOM 738 O O . THR A 1 90 ? -1.203 -11.004 0.019 1.00 95.88 90 THR A O 1
ATOM 741 N N . VAL A 1 91 ? -0.303 -10.991 -2.047 1.00 97.69 91 VAL A N 1
ATOM 742 C CA . VAL A 1 91 ? -0.113 -9.551 -2.188 1.00 97.69 91 VAL A CA 1
ATOM 743 C C . VAL A 1 91 ? -0.707 -9.083 -3.509 1.00 97.69 91 VAL A C 1
ATOM 745 O O . VAL A 1 91 ? -0.827 -9.859 -4.459 1.00 97.69 91 VAL A O 1
ATOM 748 N N . PHE A 1 92 ? -1.107 -7.820 -3.552 1.00 97.69 92 PHE A N 1
ATOM 749 C CA . PHE A 1 92 ? -1.244 -7.104 -4.809 1.00 97.69 92 PHE A CA 1
ATOM 750 C C . PHE A 1 92 ? 0.150 -6.816 -5.353 1.00 97.69 92 PHE A C 1
ATOM 752 O O . PHE A 1 92 ? 1.058 -6.510 -4.577 1.00 97.69 92 PHE A O 1
ATOM 759 N N . CYS A 1 93 ? 0.298 -6.878 -6.671 1.00 96.88 93 CYS A N 1
ATOM 760 C CA . CYS A 1 93 ? 1.539 -6.539 -7.344 1.00 96.88 93 CYS A CA 1
ATOM 761 C C . CYS A 1 93 ? 1.290 -5.583 -8.511 1.00 96.88 93 CYS A C 1
ATOM 763 O O . CYS A 1 93 ? 0.262 -5.660 -9.188 1.00 96.88 93 CYS A O 1
ATOM 765 N N . PHE A 1 94 ? 2.231 -4.670 -8.729 1.00 94.31 94 PHE A N 1
ATOM 766 C CA . PHE A 1 94 ? 2.304 -3.856 -9.938 1.00 94.31 94 PHE A CA 1
ATOM 767 C C . PHE A 1 94 ? 3.751 -3.446 -10.205 1.00 94.31 94 PHE A C 1
ATOM 769 O O . PHE A 1 94 ? 4.530 -3.286 -9.270 1.00 94.31 94 PHE A O 1
ATOM 776 N N . SER A 1 95 ? 4.089 -3.210 -11.470 1.00 94.44 95 SER A N 1
ATOM 777 C CA . SER A 1 95 ? 5.351 -2.573 -11.851 1.00 94.44 95 SER A CA 1
ATOM 778 C C . SER A 1 95 ? 5.128 -1.072 -12.005 1.00 94.44 95 SER A C 1
ATOM 780 O O . SER A 1 95 ? 4.156 -0.650 -12.639 1.00 94.44 95 SER A O 1
ATOM 782 N N . VAL A 1 96 ? 6.007 -0.244 -11.436 1.00 94.69 96 VAL A N 1
ATOM 783 C CA . VAL A 1 96 ? 5.888 1.218 -11.537 1.00 94.69 96 VAL A CA 1
ATOM 784 C C . VAL A 1 96 ? 5.978 1.620 -13.015 1.00 94.69 96 VAL A C 1
ATOM 786 O O . VAL A 1 96 ? 7.008 1.362 -13.652 1.00 94.69 96 VAL A O 1
ATOM 789 N N . PRO A 1 97 ? 4.933 2.256 -13.575 1.00 92.56 97 PRO A N 1
ATOM 790 C CA . PRO A 1 97 ? 4.867 2.543 -14.999 1.00 92.56 97 PRO A CA 1
ATOM 791 C C . PRO A 1 97 ? 5.931 3.557 -15.421 1.00 92.56 97 PRO A C 1
ATOM 793 O O . PRO A 1 97 ? 6.306 4.457 -14.667 1.00 92.56 97 PRO A O 1
ATOM 796 N N . SER A 1 98 ? 6.395 3.433 -16.663 1.00 91.75 98 SER A N 1
ATOM 797 C CA . SER A 1 98 ? 7.183 4.482 -17.306 1.00 91.75 98 SER A CA 1
ATOM 798 C C . SER A 1 98 ? 6.270 5.587 -17.840 1.00 91.75 98 SER A C 1
ATOM 800 O O . SER A 1 98 ? 5.055 5.428 -17.945 1.00 91.75 98 SER A O 1
ATOM 802 N N . LYS A 1 99 ? 6.865 6.710 -18.252 1.00 89.25 99 LYS A N 1
ATOM 803 C CA . LYS A 1 99 ? 6.146 7.787 -18.955 1.00 89.25 99 LYS A CA 1
ATOM 804 C C . LYS A 1 99 ? 5.457 7.321 -20.247 1.00 89.25 99 LYS A C 1
ATOM 806 O O . LYS A 1 99 ? 4.533 7.976 -20.712 1.00 89.25 99 LYS A O 1
ATOM 811 N N . ASP A 1 100 ? 5.922 6.212 -20.822 1.00 88.25 100 ASP A N 1
ATOM 812 C CA . ASP A 1 100 ? 5.414 5.658 -22.075 1.00 88.25 100 ASP A CA 1
ATOM 813 C C . ASP A 1 100 ? 4.278 4.644 -21.838 1.00 88.25 100 ASP A C 1
ATOM 815 O O . ASP A 1 100 ? 3.755 4.081 -22.797 1.00 88.25 100 ASP A O 1
ATOM 819 N N . PHE A 1 101 ? 3.874 4.419 -20.579 1.00 87.94 101 PHE A N 1
ATOM 820 C CA . PHE A 1 101 ? 2.882 3.412 -20.192 1.00 87.94 101 PHE A CA 1
ATOM 821 C C . PHE A 1 101 ? 1.559 3.540 -20.947 1.00 87.94 101 PHE A C 1
ATOM 823 O O . PHE A 1 101 ? 1.103 2.557 -21.519 1.00 87.94 101 PHE A O 1
ATOM 830 N N . GLU A 1 102 ? 0.980 4.741 -21.018 1.00 84.94 102 GLU A N 1
ATOM 831 C CA . GLU A 1 102 ? -0.261 4.965 -21.771 1.00 84.94 102 GLU A CA 1
ATOM 832 C C . GLU A 1 102 ? -0.087 4.525 -23.229 1.00 84.94 102 GLU A C 1
ATOM 834 O O . GLU A 1 102 ? -0.854 3.715 -23.742 1.00 84.94 102 GLU A O 1
ATOM 839 N N . ARG A 1 103 ? 0.993 4.958 -23.887 1.00 86.12 103 ARG A N 1
ATOM 840 C CA . ARG A 1 103 ? 1.278 4.547 -25.266 1.00 86.12 103 ARG A CA 1
ATOM 841 C C . ARG A 1 103 ? 1.375 3.024 -25.400 1.00 86.12 103 ARG A C 1
ATOM 843 O O . ARG A 1 103 ? 0.887 2.496 -26.389 1.00 86.12 103 ARG A O 1
ATOM 850 N N . MET A 1 104 ? 1.994 2.332 -24.445 1.00 83.69 104 MET A N 1
ATOM 851 C CA . MET A 1 104 ? 2.094 0.868 -24.463 1.00 83.69 104 MET A CA 1
ATOM 852 C C . MET A 1 104 ? 0.729 0.191 -24.281 1.00 83.69 104 MET A C 1
ATOM 854 O O . MET A 1 104 ? 0.439 -0.781 -24.972 1.00 83.69 104 MET A O 1
ATOM 858 N N . MET A 1 105 ? -0.114 0.708 -23.383 1.00 80.62 105 MET A N 1
ATOM 859 C CA . MET A 1 105 ? -1.428 0.135 -23.073 1.00 80.62 105 MET A CA 1
ATOM 860 C C . MET A 1 105 ? -2.457 0.333 -24.186 1.00 80.62 105 MET A C 1
ATOM 862 O O . MET A 1 105 ? -3.354 -0.487 -24.321 1.00 80.62 105 MET A O 1
ATOM 866 N N . TRP A 1 106 ? -2.336 1.399 -24.977 1.00 81.56 106 TRP A N 1
ATOM 867 C CA . TRP A 1 106 ? -3.259 1.717 -26.075 1.00 81.56 106 TRP A CA 1
ATOM 868 C C . TRP A 1 106 ? -2.796 1.196 -27.447 1.00 81.56 106 TRP A C 1
ATOM 870 O O . TRP A 1 106 ? -3.442 1.478 -28.451 1.00 81.56 106 TRP A O 1
ATOM 880 N N . GLN A 1 107 ? -1.678 0.465 -27.513 1.00 69.06 107 GLN A N 1
ATOM 881 C CA . GLN A 1 107 ? -1.170 -0.160 -28.745 1.00 69.06 107 GLN A CA 1
ATOM 882 C C . GLN A 1 107 ? -1.694 -1.588 -28.989 1.00 69.06 107 GLN A C 1
ATOM 884 O O . GLN A 1 107 ? -1.182 -2.272 -29.877 1.00 69.06 107 GLN A O 1
ATOM 889 N N . VAL A 1 108 ? -2.695 -2.027 -28.220 1.00 55.22 108 VAL A N 1
ATOM 890 C CA . VAL A 1 108 ? -3.452 -3.268 -28.471 1.00 55.22 108 VAL A CA 1
ATOM 891 C C . VAL A 1 108 ? -4.461 -3.122 -29.601 1.00 55.22 108 VAL A C 1
ATOM 893 O O . VAL A 1 108 ? -5.098 -2.051 -29.703 1.00 55.22 108 VAL A O 1
#

Nearest PDB structures (foldseek):
  8ckb-assembly1_P003  TM=2.760E-01  e=6.827E+00  Bacteroides phage crAss001

Secondary structure (DSSP, 8-state):
---EEEEEEEEESS-EEEEEPPTTSSS--EEEE-SS-EE--PPPSEEEESSSEEEE--GGGGT--TT-EEEEEEEEEETTEEEEEESSSS-EEEEPPPTTHHHHHT--

Radius of gyration: 15.19 Å; Cα contacts (8 Å, |Δi|>4): 193; chains: 1; bounding box: 34×30×47 Å